Protein AF-A0A0N0JYW5-F1 (afdb_monomer)

Sequence (102 aa):
MPGRGPTKERAKPAHDQRGAARPCPEYGPGFVRIDGSSFCVRAGGSVRVDFGKSSRSGYGSSAGALVQLEGRGESALGPVRTVVRMRGQVDRGLESGSYSFR

Structure (mmCIF, N/CA/C/O backbone):
data_AF-A0A0N0JYW5-F1
#
_entry.id   AF-A0A0N0JYW5-F1
#
loop_
_atom_site.group_PDB
_atom_site.id
_atom_site.type_symbol
_atom_site.label_atom_id
_atom_site.label_alt_id
_atom_site.label_comp_id
_atom_site.label_asym_id
_atom_site.label_entity_id
_atom_site.label_seq_id
_atom_site.pdbx_PDB_ins_code
_atom_site.Cartn_x
_atom_site.Cartn_y
_atom_site.Cartn_z
_atom_site.occupancy
_atom_site.B_iso_or_equiv
_atom_site.auth_seq_id
_atom_site.auth_comp_id
_atom_site.auth_asym_id
_atom_site.auth_atom_id
_atom_site.pdbx_PDB_model_num
ATOM 1 N N . MET A 1 1 ? 24.889 34.297 -9.007 1.00 43.72 1 MET A N 1
ATOM 2 C CA . MET A 1 1 ? 24.606 33.197 -8.058 1.00 43.72 1 MET A CA 1
ATOM 3 C C . MET A 1 1 ? 23.651 32.217 -8.730 1.00 43.72 1 MET A C 1
ATOM 5 O O . MET A 1 1 ? 22.594 32.670 -9.154 1.00 43.72 1 MET A O 1
ATOM 9 N N . PRO A 1 2 ? 24.029 30.944 -8.937 1.00 47.38 2 PRO A N 1
ATOM 10 C CA . PRO A 1 2 ? 23.233 29.998 -9.718 1.00 47.38 2 PRO A CA 1
ATOM 11 C C . PRO A 1 2 ? 21.956 29.568 -8.979 1.00 47.38 2 PRO A C 1
ATOM 13 O O . PRO A 1 2 ? 21.925 29.481 -7.752 1.00 47.38 2 PRO A O 1
ATOM 16 N N . GLY A 1 3 ? 20.893 29.392 -9.765 1.00 45.59 3 GLY A N 1
ATOM 17 C CA . GLY A 1 3 ? 19.494 29.442 -9.350 1.00 45.59 3 GLY A CA 1
ATOM 18 C C . GLY A 1 3 ? 18.974 28.205 -8.619 1.00 45.59 3 GLY A C 1
ATOM 19 O O . GLY A 1 3 ? 19.377 27.073 -8.882 1.00 45.59 3 GLY A O 1
ATOM 20 N N . ARG A 1 4 ? 18.017 28.443 -7.715 1.00 61.28 4 ARG A N 1
ATOM 21 C CA . ARG A 1 4 ? 17.191 27.400 -7.097 1.00 61.28 4 ARG A CA 1
ATOM 22 C C . ARG A 1 4 ? 16.281 26.801 -8.172 1.00 61.28 4 ARG A C 1
ATOM 24 O O . ARG A 1 4 ? 15.416 27.497 -8.695 1.00 61.28 4 ARG A O 1
ATOM 31 N N . GLY A 1 5 ? 16.484 25.527 -8.504 1.00 55.28 5 GLY A N 1
ATOM 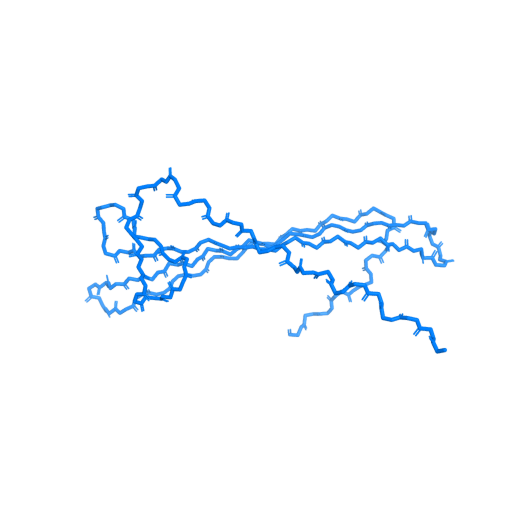32 C CA . GLY A 1 5 ? 15.539 24.766 -9.323 1.00 55.28 5 GLY A CA 1
ATOM 33 C C . GLY A 1 5 ? 14.191 24.602 -8.604 1.00 55.28 5 GLY A C 1
ATOM 34 O O . GLY A 1 5 ? 14.155 24.653 -7.372 1.00 55.28 5 GLY A O 1
ATOM 35 N N . PRO A 1 6 ? 13.079 24.422 -9.339 1.00 52.50 6 PRO A N 1
ATOM 36 C CA . PRO A 1 6 ? 11.754 24.335 -8.741 1.0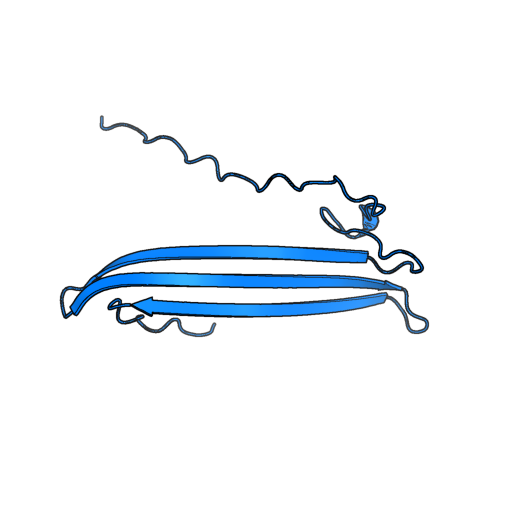0 52.50 6 PRO A CA 1
ATOM 37 C C . PRO A 1 6 ? 11.665 23.107 -7.835 1.00 52.50 6 PRO A C 1
ATOM 39 O O . PRO A 1 6 ? 11.938 21.980 -8.259 1.00 52.50 6 PRO A O 1
ATOM 42 N N . THR A 1 7 ? 11.269 23.330 -6.581 1.00 59.81 7 THR A N 1
ATOM 43 C CA . THR A 1 7 ? 10.874 22.273 -5.652 1.00 59.81 7 THR A CA 1
ATOM 44 C C . THR A 1 7 ? 9.786 21.465 -6.346 1.00 59.81 7 THR A C 1
ATOM 46 O O . THR A 1 7 ? 8.687 21.969 -6.559 1.00 59.81 7 THR A O 1
ATOM 49 N N . LYS A 1 8 ? 10.100 20.235 -6.774 1.00 51.59 8 LYS A N 1
ATOM 50 C CA . LYS A 1 8 ? 9.096 19.306 -7.294 1.00 51.59 8 LYS A CA 1
ATOM 51 C C . LYS A 1 8 ? 8.114 19.047 -6.160 1.00 51.59 8 LYS A C 1
ATOM 53 O O . LYS A 1 8 ? 8.391 18.232 -5.282 1.00 51.59 8 LYS A O 1
ATOM 58 N N . GLU A 1 9 ? 7.012 19.790 -6.158 1.00 56.31 9 GLU A N 1
ATOM 59 C CA . GLU A 1 9 ? 5.870 19.563 -5.290 1.00 56.31 9 GLU A CA 1
ATOM 60 C C . GLU A 1 9 ? 5.464 18.110 -5.502 1.00 56.31 9 GLU A C 1
ATOM 62 O O . GLU A 1 9 ? 5.040 17.703 -6.585 1.00 56.31 9 GLU A O 1
ATOM 67 N N . ARG A 1 10 ? 5.772 17.279 -4.505 1.00 62.97 10 ARG A N 1
ATOM 68 C CA . ARG A 1 10 ? 5.564 15.840 -4.561 1.00 62.97 10 ARG A CA 1
ATOM 69 C C . ARG A 1 10 ? 4.076 15.639 -4.787 1.00 62.97 10 ARG A C 1
ATOM 71 O O . ARG A 1 10 ? 3.304 15.861 -3.859 1.00 62.97 10 ARG A O 1
ATOM 78 N N . ALA A 1 11 ? 3.698 15.258 -6.008 1.00 56.19 11 ALA A N 1
ATOM 79 C CA . ALA A 1 11 ? 2.316 15.004 -6.376 1.00 56.19 11 ALA A CA 1
ATOM 80 C C . ALA A 1 11 ? 1.748 13.988 -5.384 1.00 56.19 11 ALA A C 1
ATOM 82 O O . ALA A 1 11 ? 2.085 12.802 -5.398 1.00 56.19 11 ALA A O 1
ATOM 83 N N . LYS A 1 12 ? 0.969 14.498 -4.435 1.00 57.31 12 LYS A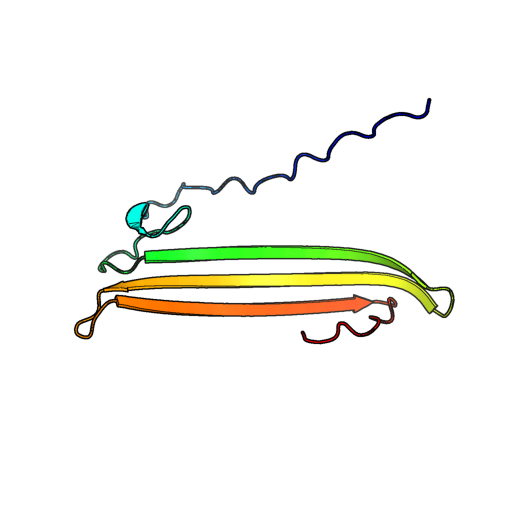 N 1
ATOM 84 C CA . LYS A 1 12 ? 0.285 13.692 -3.442 1.00 57.31 12 LYS A CA 1
ATOM 85 C C . LYS A 1 12 ? -0.833 13.016 -4.233 1.00 57.31 12 LYS A C 1
ATOM 87 O O . LYS A 1 12 ? -1.623 13.743 -4.835 1.00 57.31 12 LYS A O 1
ATOM 92 N N . PRO A 1 13 ? -0.870 11.676 -4.333 1.00 52.91 13 PRO A N 1
ATOM 93 C CA . PRO A 1 13 ? -1.922 11.017 -5.091 1.00 52.91 13 PRO A CA 1
ATOM 94 C C . PRO A 1 13 ? -3.267 11.490 -4.540 1.00 52.91 13 PRO A C 1
ATOM 96 O O . PRO A 1 13 ? -3.505 11.404 -3.332 1.00 52.91 13 PRO A O 1
ATOM 99 N N . ALA A 1 14 ? -4.096 12.066 -5.414 1.00 55.00 14 ALA A N 1
ATOM 100 C CA . ALA A 1 14 ? -5.453 12.445 -5.069 1.00 55.00 14 ALA A CA 1
ATOM 101 C C . ALA A 1 14 ? -6.170 11.155 -4.676 1.00 55.00 14 ALA A C 1
ATOM 103 O O . ALA A 1 14 ? -6.314 10.242 -5.488 1.00 55.00 14 ALA A O 1
ATOM 104 N N . HIS A 1 15 ? -6.510 11.035 -3.396 1.00 56.28 15 HIS A N 1
ATOM 105 C CA . HIS A 1 15 ? -7.261 9.895 -2.907 1.00 56.28 15 HIS A CA 1
ATOM 106 C C . HIS A 1 15 ? -8.671 10.037 -3.475 1.00 56.28 15 HIS A C 1
ATOM 108 O O . HIS A 1 15 ? -9.451 10.865 -3.006 1.00 56.28 15 HIS A O 1
ATOM 114 N N . ASP A 1 16 ? -8.942 9.314 -4.557 1.00 51.25 16 ASP A N 1
ATOM 115 C CA . ASP A 1 16 ? -10.243 9.299 -5.200 1.00 51.25 16 ASP A CA 1
ATOM 116 C C . ASP A 1 16 ? -11.242 8.642 -4.233 1.00 51.25 16 ASP A C 1
ATOM 118 O O . ASP A 1 16 ? -11.221 7.437 -3.997 1.00 51.25 16 ASP A O 1
ATOM 122 N N . GLN A 1 17 ? -12.055 9.474 -3.579 1.00 56.75 17 GLN A N 1
ATOM 123 C CA . GLN A 1 17 ? -13.075 9.051 -2.618 1.00 56.75 17 GLN A CA 1
ATOM 124 C C . GLN A 1 17 ? -14.362 8.559 -3.310 1.00 56.75 17 GLN A C 1
ATOM 126 O O . GLN A 1 17 ? -15.398 8.452 -2.655 1.00 56.75 17 GLN A O 1
ATOM 131 N N . ARG A 1 18 ? -14.361 8.278 -4.625 1.00 49.78 18 ARG A N 1
ATOM 132 C CA . ARG A 1 18 ? -15.593 8.016 -5.402 1.00 49.78 18 ARG A CA 1
ATOM 133 C C . ARG A 1 18 ? -16.160 6.603 -5.231 1.00 49.78 18 ARG A C 1
ATOM 135 O O . ARG A 1 18 ? -16.730 6.044 -6.161 1.00 49.78 18 ARG A O 1
ATOM 142 N N . GLY A 1 19 ? -16.051 6.029 -4.036 1.00 50.81 19 GLY A N 1
ATOM 143 C CA . GLY A 1 19 ? -16.562 4.695 -3.739 1.00 50.81 19 GLY A CA 1
ATOM 144 C C . GLY A 1 19 ? -16.928 4.518 -2.273 1.00 50.81 19 GLY A C 1
ATOM 145 O O . GLY A 1 19 ? -16.255 3.769 -1.585 1.00 50.81 19 GLY A O 1
ATOM 146 N N . ALA A 1 20 ? -17.947 5.250 -1.810 1.00 54.69 20 ALA A N 1
ATOM 147 C CA . ALA A 1 20 ? -18.911 4.912 -0.746 1.00 54.69 20 ALA A CA 1
ATOM 148 C C . ALA A 1 20 ? -18.459 4.184 0.550 1.00 54.69 20 ALA A C 1
ATOM 150 O O . ALA A 1 20 ? -19.311 3.689 1.278 1.00 54.69 20 ALA A O 1
ATOM 151 N N . ALA A 1 21 ? -17.176 4.136 0.904 1.00 64.81 21 ALA A N 1
ATOM 152 C CA . ALA A 1 21 ? -16.719 3.566 2.167 1.00 64.81 21 ALA A CA 1
ATOM 153 C C . ALA A 1 21 ? -16.675 4.658 3.244 1.00 64.81 21 ALA A C 1
ATOM 155 O O . ALA A 1 21 ? -16.074 5.718 3.050 1.00 64.81 21 ALA A O 1
ATOM 156 N N . ARG A 1 22 ? -17.313 4.419 4.399 1.00 75.94 22 ARG A N 1
ATOM 157 C CA . ARG A 1 22 ? -17.310 5.382 5.512 1.00 75.94 22 ARG A CA 1
ATOM 158 C C . ARG A 1 22 ? -15.873 5.574 6.023 1.00 75.94 22 ARG A C 1
ATOM 160 O O . ARG A 1 22 ? -15.272 4.592 6.464 1.00 75.94 22 ARG A O 1
ATOM 167 N N . PRO A 1 23 ? -15.304 6.792 6.001 1.00 79.19 23 PRO A N 1
ATOM 168 C CA . PRO A 1 23 ? -13.949 7.016 6.495 1.00 79.19 23 PRO A CA 1
ATOM 169 C C . PRO A 1 23 ? -13.862 6.747 8.007 1.00 79.19 23 PRO A C 1
ATOM 171 O O . PRO A 1 23 ? -14.817 7.001 8.745 1.00 79.19 23 PRO A O 1
ATOM 174 N N . CYS A 1 24 ? -12.714 6.249 8.475 1.00 84.06 24 CYS A N 1
ATOM 175 C CA . CYS A 1 24 ? -12.412 6.050 9.896 1.00 84.06 24 CYS A CA 1
ATOM 176 C C . CYS A 1 24 ? -11.315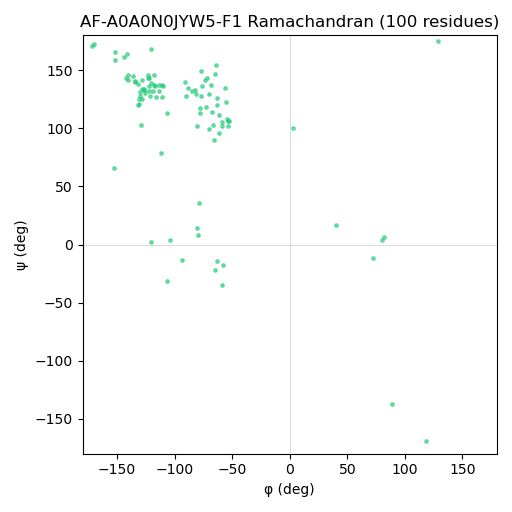 7.024 10.362 1.00 84.06 24 CYS A C 1
ATOM 178 O O . CYS A 1 24 ? -10.152 6.626 10.479 1.00 84.06 24 CYS A O 1
ATOM 180 N N . PRO A 1 25 ? -11.642 8.301 10.634 1.00 78.38 25 PRO A N 1
ATOM 181 C CA . PRO A 1 25 ? -10.649 9.279 11.081 1.00 78.38 25 PRO A CA 1
ATOM 182 C C . PRO A 1 25 ? -10.050 8.940 12.457 1.00 78.38 25 PRO A C 1
ATOM 184 O O . PRO A 1 25 ? -8.931 9.355 12.740 1.00 78.38 25 PRO A O 1
ATOM 187 N N . GLU A 1 26 ? -10.749 8.140 13.270 1.00 80.44 26 GLU A N 1
ATOM 188 C CA . GLU A 1 26 ? -10.328 7.675 14.604 1.00 80.44 26 GLU A CA 1
ATOM 189 C C . GLU A 1 26 ? -9.008 6.887 14.572 1.00 80.44 26 GLU A C 1
ATOM 191 O O . GLU A 1 26 ? -8.183 7.005 15.475 1.00 80.44 26 GLU A O 1
ATOM 196 N N . TYR A 1 27 ? -8.772 6.113 13.507 1.00 80.75 27 TYR A N 1
ATOM 197 C CA . TYR A 1 27 ? -7.545 5.324 13.341 1.00 80.75 27 TYR A CA 1
ATOM 198 C C . TYR A 1 27 ? -6.456 6.052 12.545 1.00 80.75 27 TYR A C 1
ATOM 200 O O . TYR A 1 27 ? -5.295 5.630 12.556 1.00 80.75 27 TYR A O 1
ATOM 208 N N . GLY A 1 28 ? -6.822 7.146 11.877 1.00 79.69 28 GLY A N 1
ATOM 209 C CA . GLY A 1 28 ? -5.926 8.006 11.118 1.00 79.69 28 GLY A CA 1
ATOM 210 C C . GLY A 1 28 ? -6.396 8.284 9.684 1.00 79.69 28 GLY A C 1
ATOM 211 O O . GLY A 1 28 ? -7.384 7.729 9.201 1.00 79.69 28 GLY A O 1
ATOM 212 N N . PRO A 1 29 ? -5.673 9.150 8.956 1.00 79.94 29 PRO A N 1
ATOM 213 C CA . PRO A 1 29 ? -6.032 9.529 7.595 1.00 79.94 29 PRO A CA 1
ATOM 214 C C . PRO A 1 29 ? -5.872 8.359 6.610 1.00 79.94 29 PRO A C 1
ATOM 216 O O . PRO A 1 29 ? -4.864 7.648 6.622 1.00 79.94 29 PRO A O 1
ATOM 219 N N . GLY A 1 30 ? -6.846 8.200 5.710 1.00 81.31 30 GLY A N 1
ATOM 220 C CA . GLY A 1 30 ? -6.843 7.165 4.666 1.00 81.31 30 GLY A CA 1
ATOM 221 C C . GLY A 1 30 ? -7.312 5.784 5.130 1.00 81.31 30 GLY A C 1
ATOM 222 O O . GLY A 1 30 ? -7.211 4.832 4.361 1.00 81.31 30 GLY A O 1
ATOM 223 N N . PHE A 1 31 ? -7.804 5.667 6.367 1.00 84.88 31 PHE A N 1
ATOM 224 C CA . PHE A 1 31 ? -8.533 4.487 6.813 1.00 84.88 31 PHE A CA 1
ATOM 225 C C . PHE A 1 31 ? -9.996 4.572 6.380 1.00 84.88 31 PHE A C 1
ATOM 227 O O . PHE A 1 31 ? -10.661 5.590 6.584 1.00 84.88 31 PHE A O 1
ATOM 234 N N . VAL A 1 32 ? -10.501 3.480 5.820 1.00 88.25 32 VAL A N 1
ATOM 235 C CA . VAL A 1 32 ? -11.897 3.302 5.426 1.00 88.25 32 VAL A CA 1
ATOM 236 C C . VAL A 1 32 ? -12.482 2.098 6.141 1.00 88.25 32 VAL A C 1
ATOM 238 O O . VAL A 1 32 ? -11.793 1.105 6.373 1.00 88.25 32 VAL A O 1
ATOM 241 N N . ARG A 1 33 ? -13.751 2.193 6.519 1.00 85.75 33 ARG A N 1
ATOM 242 C CA . ARG A 1 33 ? -14.477 1.107 7.170 1.00 85.75 33 ARG A CA 1
ATOM 243 C C . ARG A 1 33 ? -14.858 0.056 6.145 1.00 85.75 33 ARG A C 1
ATOM 245 O O . ARG A 1 33 ? -15.344 0.406 5.071 1.00 85.75 33 ARG A O 1
ATOM 252 N N . ILE A 1 34 ? -14.672 -1.210 6.494 1.00 83.94 34 ILE A N 1
ATOM 253 C CA . ILE A 1 34 ? -15.204 -2.322 5.713 1.00 83.94 34 ILE A CA 1
ATOM 254 C C . ILE A 1 34 ? -16.701 -2.434 6.004 1.00 83.94 34 ILE A C 1
ATOM 256 O O . ILE A 1 34 ? -17.105 -2.516 7.166 1.00 83.94 34 ILE A O 1
ATOM 260 N N . ASP A 1 35 ? -17.518 -2.455 4.955 1.00 75.19 35 ASP A N 1
ATOM 261 C CA . ASP A 1 35 ? -18.963 -2.633 5.084 1.00 75.19 35 ASP A CA 1
ATOM 262 C C . ASP A 1 35 ? -19.303 -3.929 5.837 1.00 75.19 35 ASP A C 1
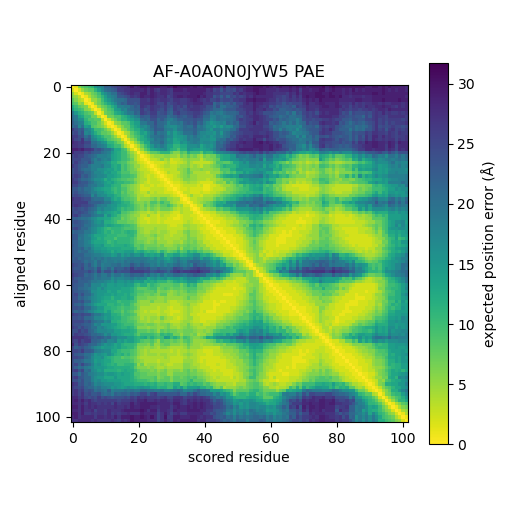ATOM 264 O O . ASP A 1 35 ? -18.697 -4.977 5.612 1.00 75.19 35 ASP A O 1
ATOM 268 N N . GLY A 1 36 ? -20.238 -3.843 6.784 1.00 73.94 36 GLY A N 1
ATOM 269 C CA . GLY A 1 36 ? -20.597 -4.963 7.660 1.00 73.94 36 GLY A CA 1
ATOM 270 C C . GLY A 1 36 ? -19.655 -5.226 8.847 1.00 73.94 36 GLY A C 1
ATOM 271 O O . GLY A 1 36 ? -19.896 -6.176 9.588 1.00 73.94 36 GLY A O 1
ATOM 272 N N . SER A 1 37 ? -18.618 -4.408 9.086 1.00 71.94 37 SER A N 1
ATOM 273 C CA . SER A 1 37 ? -17.767 -4.530 10.285 1.00 71.94 37 SER A CA 1
ATOM 274 C C . SER A 1 37 ? -17.285 -3.180 10.838 1.00 71.94 37 SER A C 1
ATOM 276 O O . SER A 1 37 ? -17.275 -2.164 10.146 1.00 71.94 37 SER A O 1
ATOM 278 N N . SER A 1 38 ? -16.851 -3.152 12.102 1.00 77.31 38 SER A N 1
ATOM 279 C CA . SER A 1 38 ? -16.132 -2.006 12.691 1.00 77.31 38 SER A CA 1
ATOM 280 C C . SER A 1 38 ? -14.645 -1.979 12.306 1.00 77.31 38 SER A C 1
ATOM 282 O O . SER A 1 38 ? -13.880 -1.174 12.834 1.00 77.31 38 SER A O 1
ATOM 284 N N . PHE A 1 39 ? -14.221 -2.851 11.385 1.00 84.31 39 PHE A N 1
ATOM 285 C CA . PHE A 1 39 ? -12.834 -2.970 10.968 1.00 84.31 39 PHE A CA 1
ATOM 286 C C . PHE A 1 39 ? -12.493 -1.892 9.937 1.00 84.31 39 PHE A C 1
ATOM 288 O O . PHE A 1 39 ? -13.195 -1.709 8.940 1.00 84.31 39 PHE A O 1
ATOM 295 N N . CYS A 1 40 ? -11.399 -1.178 10.171 1.00 88.69 40 CYS A N 1
ATOM 296 C CA . CYS A 1 40 ? -10.935 -0.092 9.325 1.00 88.69 40 CYS A CA 1
ATOM 297 C C . CYS A 1 40 ? -9.615 -0.464 8.655 1.00 88.69 40 CYS A C 1
ATOM 299 O O . CYS A 1 40 ? -8.671 -0.910 9.307 1.00 88.69 40 CYS A O 1
ATOM 301 N N . VAL A 1 41 ? -9.529 -0.241 7.347 1.00 89.38 41 VAL A N 1
ATOM 302 C CA . VAL A 1 41 ? -8.365 -0.583 6.528 1.00 89.38 41 VAL A CA 1
ATOM 303 C C . VAL A 1 41 ? -7.802 0.625 5.806 1.00 89.38 41 VAL A C 1
ATOM 305 O O . VAL A 1 41 ? -8.533 1.511 5.376 1.00 89.38 41 VAL A O 1
ATOM 308 N N . ARG A 1 42 ? -6.486 0.643 5.640 1.00 89.88 42 ARG A N 1
ATOM 309 C CA . ARG A 1 42 ? -5.743 1.615 4.851 1.00 89.88 42 ARG A CA 1
ATOM 310 C C . ARG A 1 42 ? -4.838 0.877 3.880 1.00 89.88 42 ARG A C 1
ATOM 312 O O . ARG A 1 42 ? -4.093 -0.016 4.276 1.00 89.88 42 ARG A O 1
ATOM 319 N N . ALA A 1 43 ? -4.846 1.313 2.627 1.00 90.69 43 ALA A N 1
ATOM 320 C CA . ALA A 1 43 ? -3.885 0.889 1.622 1.00 90.69 43 ALA A CA 1
ATOM 321 C C . ALA A 1 43 ? -2.952 2.049 1.268 1.00 90.69 43 ALA A C 1
ATOM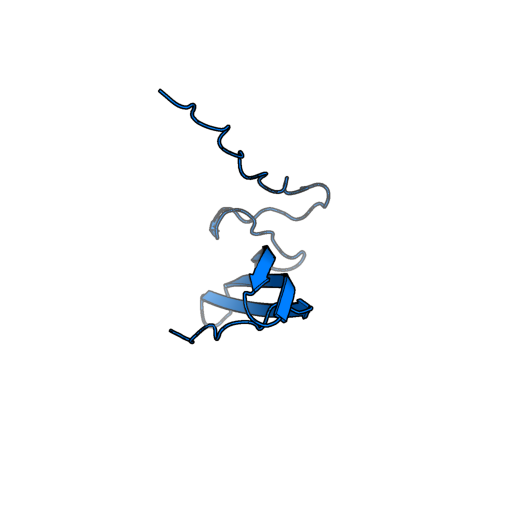 323 O O . ALA A 1 43 ? -3.375 3.197 1.126 1.00 90.69 43 ALA A O 1
ATOM 324 N N . GLY A 1 44 ? -1.666 1.755 1.137 1.00 89.25 44 GLY A N 1
ATOM 325 C CA . GLY A 1 44 ? -0.654 2.720 0.745 1.00 89.25 44 GLY A CA 1
ATOM 326 C C . GLY A 1 44 ? 0.497 2.043 0.025 1.00 89.25 44 GLY A C 1
ATOM 327 O O . GLY A 1 44 ? 0.657 0.828 0.062 1.00 89.25 44 GLY A O 1
ATOM 328 N N . GLY A 1 45 ? 1.324 2.835 -0.635 1.00 90.12 45 GLY A N 1
ATOM 329 C CA . GLY A 1 45 ? 2.485 2.309 -1.325 1.00 90.12 45 GLY A CA 1
ATOM 330 C C . GLY A 1 45 ? 3.413 3.406 -1.797 1.00 90.12 45 GLY A C 1
ATOM 331 O O . GLY A 1 45 ? 3.104 4.597 -1.708 1.00 90.12 45 GLY A O 1
ATOM 332 N N . SER A 1 46 ? 4.569 2.992 -2.290 1.00 88.62 46 SER A N 1
ATOM 333 C CA . SER A 1 46 ? 5.531 3.871 -2.933 1.00 88.62 46 SER A CA 1
ATOM 334 C C . SER A 1 46 ? 6.180 3.160 -4.108 1.00 88.62 46 SER A C 1
ATOM 336 O O . SER A 1 46 ? 6.462 1.968 -4.056 1.00 88.62 46 SER A O 1
ATOM 338 N N . VAL A 1 47 ? 6.431 3.916 -5.170 1.00 91.00 47 VAL A N 1
ATOM 339 C CA . VAL A 1 47 ? 7.207 3.460 -6.322 1.00 91.00 47 VAL A CA 1
ATOM 340 C C . VAL A 1 47 ? 8.484 4.280 -6.364 1.00 91.00 47 VAL A C 1
ATOM 342 O O . VAL A 1 47 ? 8.466 5.490 -6.119 1.00 91.00 47 VAL A O 1
ATOM 345 N N . ARG A 1 48 ? 9.598 3.612 -6.638 1.00 87.38 48 ARG A N 1
ATOM 346 C CA . ARG A 1 48 ? 10.912 4.215 -6.803 1.00 87.38 48 ARG A CA 1
ATOM 347 C C . ARG A 1 48 ? 11.484 3.760 -8.134 1.00 87.38 48 ARG A C 1
ATOM 349 O O . ARG A 1 48 ? 11.428 2.579 -8.447 1.00 87.38 48 ARG A O 1
ATOM 356 N N . VAL A 1 49 ? 12.018 4.697 -8.904 1.00 88.25 49 VAL A N 1
ATOM 357 C CA . VAL A 1 49 ? 12.710 4.393 -10.153 1.00 88.25 49 VAL A CA 1
ATOM 358 C C . VAL A 1 49 ? 14.031 5.141 -10.133 1.00 88.25 49 VAL A C 1
ATOM 360 O O . VAL A 1 49 ? 14.038 6.356 -9.930 1.00 88.25 49 VAL A O 1
ATOM 363 N N . ASP A 1 50 ? 15.128 4.422 -10.326 1.00 84.56 50 ASP A N 1
ATOM 364 C CA . ASP A 1 50 ? 16.467 4.984 -10.399 1.00 84.56 50 ASP A CA 1
ATOM 365 C C . ASP A 1 50 ? 17.074 4.642 -11.772 1.00 84.56 50 ASP A C 1
ATOM 367 O O . ASP A 1 50 ? 16.921 3.541 -12.299 1.00 84.56 50 ASP A O 1
ATOM 371 N N . PHE A 1 51 ? 17.762 5.609 -12.375 1.00 84.25 51 PHE A N 1
ATOM 372 C CA . PHE A 1 51 ? 18.504 5.439 -13.623 1.00 84.25 51 PHE A CA 1
ATOM 373 C C . PHE A 1 51 ? 19.932 5.906 -13.383 1.00 84.25 51 PHE A C 1
ATOM 375 O O . PHE A 1 51 ? 20.146 6.968 -12.796 1.00 84.25 51 PHE A O 1
ATOM 382 N N . GLY A 1 52 ? 20.912 5.126 -13.825 1.00 78.31 52 GLY A N 1
ATOM 383 C CA . GLY A 1 52 ? 22.311 5.415 -13.543 1.00 78.31 52 GLY A CA 1
ATOM 384 C C . GLY A 1 52 ? 23.249 4.894 -14.616 1.00 78.31 52 GLY A C 1
ATOM 385 O O . GLY A 1 52 ? 22.918 3.989 -15.379 1.00 78.31 52 GLY A O 1
ATOM 386 N N . LYS A 1 53 ? 24.441 5.486 -14.669 1.00 71.31 53 LYS A N 1
ATOM 387 C CA . LYS A 1 53 ? 25.552 5.013 -15.492 1.00 71.31 53 LYS A CA 1
ATOM 388 C C . LYS A 1 53 ? 26.586 4.376 -14.568 1.00 71.31 53 LYS A C 1
ATOM 390 O O . LYS A 1 53 ? 2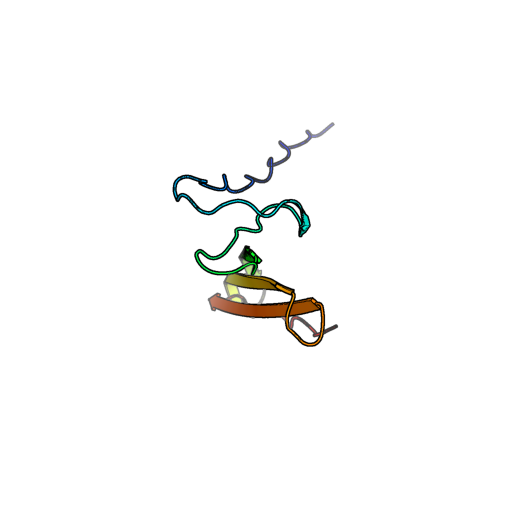7.178 5.069 -13.746 1.00 71.31 53 LYS A O 1
ATOM 395 N N . SER A 1 54 ? 26.777 3.068 -14.682 1.00 66.12 54 SER A N 1
ATOM 396 C CA . SER A 1 54 ? 27.846 2.333 -14.011 1.00 66.12 54 SER A CA 1
ATOM 397 C C . SER A 1 54 ? 29.121 2.415 -14.844 1.00 66.12 54 SER A C 1
ATOM 399 O O . SER A 1 54 ? 29.112 2.137 -16.044 1.00 66.12 54 SER A O 1
ATOM 401 N N . SER A 1 55 ? 30.242 2.743 -14.200 1.00 63.44 55 SER A N 1
ATOM 402 C CA . SER A 1 55 ? 31.560 2.770 -14.847 1.00 63.44 55 SER A CA 1
ATOM 403 C C . SER A 1 55 ? 32.019 1.395 -15.353 1.00 63.44 55 SER A C 1
ATOM 405 O O . SER A 1 55 ? 32.967 1.339 -16.128 1.00 63.44 55 SER A O 1
ATOM 407 N N . ARG A 1 56 ? 31.373 0.295 -14.929 1.00 66.12 56 ARG A N 1
ATOM 408 C CA . ARG A 1 56 ? 31.718 -1.080 -15.335 1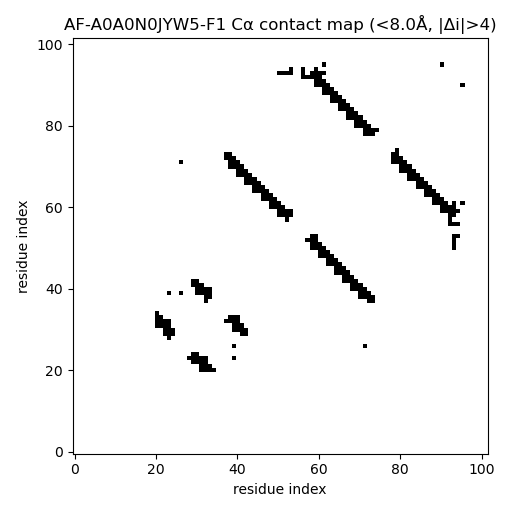.00 66.12 56 ARG A CA 1
ATOM 409 C C . ARG A 1 56 ? 30.733 -1.726 -16.317 1.00 66.12 56 ARG A C 1
ATOM 411 O O . ARG A 1 56 ? 31.178 -2.527 -17.127 1.00 66.12 56 ARG A O 1
ATOM 418 N N . SER A 1 57 ? 29.435 -1.397 -16.276 1.00 61.06 57 SER A N 1
ATOM 419 C CA . SER A 1 57 ? 28.403 -2.063 -17.108 1.00 61.06 57 SER A CA 1
ATOM 420 C C . SER A 1 57 ? 27.620 -1.138 -18.051 1.00 61.06 57 SER A C 1
ATOM 422 O O . SER A 1 57 ? 26.740 -1.606 -18.770 1.00 61.06 57 SER A O 1
ATOM 424 N N . GLY A 1 58 ? 27.932 0.163 -18.100 1.00 70.81 58 GLY A N 1
ATOM 425 C CA . GLY A 1 58 ? 27.243 1.112 -18.980 1.00 70.81 58 GLY A CA 1
ATOM 426 C C . GLY A 1 58 ? 26.011 1.745 -18.326 1.00 70.81 58 GLY A C 1
ATOM 427 O O . GLY A 1 58 ? 26.078 2.182 -17.182 1.00 70.81 58 GLY A O 1
ATOM 428 N N . TYR A 1 59 ? 24.901 1.876 -19.057 1.00 75.44 59 TYR A N 1
ATOM 429 C CA . TYR A 1 59 ? 23.655 2.453 -18.531 1.00 75.44 59 TYR A CA 1
ATOM 430 C C . TYR A 1 59 ? 22.751 1.371 -17.940 1.00 75.44 59 TYR A C 1
ATOM 432 O O . TYR A 1 59 ? 22.590 0.301 -18.523 1.00 75.44 59 TYR A O 1
ATOM 440 N N . GLY A 1 60 ? 22.122 1.679 -16.809 1.00 81.31 60 GLY A N 1
ATOM 441 C CA . GLY A 1 60 ? 21.207 0.788 -16.118 1.00 81.31 60 GLY A CA 1
ATOM 442 C C . GLY A 1 60 ? 20.003 1.512 -15.528 1.00 81.31 60 GLY A C 1
ATOM 443 O O . GLY A 1 60 ? 19.986 2.736 -15.373 1.00 81.31 60 GLY A O 1
ATOM 444 N N . SER A 1 61 ? 18.989 0.730 -15.182 1.00 81.69 61 SER A N 1
ATOM 445 C CA . SER A 1 61 ? 17.778 1.206 -14.516 1.00 81.69 61 SER A CA 1
ATOM 446 C C . SER A 1 61 ? 17.310 0.212 -13.462 1.00 81.69 61 SER A C 1
ATOM 448 O O . SER A 1 61 ? 17.456 -0.996 -13.650 1.00 81.69 61 SER A O 1
ATOM 450 N N . SER A 1 62 ? 16.746 0.721 -12.372 1.00 84.31 62 SER A N 1
ATOM 451 C CA . SER A 1 62 ? 16.055 -0.066 -11.359 1.00 84.31 62 SER A CA 1
ATOM 452 C C . SER A 1 62 ? 14.674 0.522 -11.097 1.00 84.31 62 SER A C 1
ATOM 454 O O . SER A 1 62 ? 14.467 1.736 -11.111 1.00 84.31 62 SER A O 1
ATOM 456 N N . ALA A 1 63 ? 13.699 -0.353 -10.888 1.00 88.94 63 ALA A N 1
ATOM 457 C CA . ALA A 1 63 ? 12.340 0.016 -10.536 1.00 88.94 63 ALA A CA 1
ATOM 458 C C . ALA A 1 63 ? 11.894 -0.836 -9.350 1.00 88.94 63 ALA A C 1
ATOM 460 O O . ALA A 1 63 ? 11.863 -2.060 -9.430 1.00 88.94 63 ALA A O 1
ATOM 461 N N . GLY A 1 64 ? 11.554 -0.183 -8.245 1.00 90.12 64 GLY A N 1
ATOM 462 C CA . GLY A 1 64 ? 11.047 -0.800 -7.030 1.00 90.12 64 GLY A CA 1
ATOM 463 C C . GLY A 1 64 ? 9.636 -0.327 -6.702 1.00 90.12 64 GLY A C 1
ATOM 464 O O . GLY A 1 64 ? 9.289 0.835 -6.908 1.00 90.12 64 GLY A O 1
ATOM 465 N N . ALA A 1 65 ? 8.828 -1.216 -6.139 1.00 91.00 65 ALA A N 1
ATOM 466 C CA . ALA A 1 65 ? 7.508 -0.908 -5.615 1.00 91.00 65 ALA A CA 1
ATOM 467 C C . ALA A 1 65 ? 7.346 -1.489 -4.207 1.00 91.00 65 ALA A C 1
ATOM 469 O O . ALA A 1 65 ? 7.744 -2.621 -3.933 1.00 91.00 65 ALA A O 1
ATOM 470 N N . LEU A 1 66 ? 6.740 -0.708 -3.319 1.00 91.81 66 LEU A N 1
ATOM 471 C CA . LEU A 1 66 ? 6.296 -1.106 -1.991 1.00 91.81 66 LEU A CA 1
ATOM 472 C C . LEU A 1 66 ? 4.782 -0.927 -1.923 1.00 91.81 66 LEU A C 1
ATOM 474 O O . LEU A 1 66 ? 4.270 0.143 -2.246 1.00 91.81 66 LEU A O 1
ATOM 478 N N . VAL A 1 67 ? 4.088 -1.940 -1.422 1.00 93.50 67 VAL A N 1
ATOM 479 C CA . VAL A 1 67 ? 2.668 -1.882 -1.079 1.00 93.50 67 VAL A CA 1
ATOM 480 C C . VAL A 1 67 ? 2.517 -2.242 0.395 1.00 93.50 67 VAL A C 1
ATOM 482 O O . VAL A 1 67 ? 3.163 -3.163 0.894 1.00 93.50 67 VAL A O 1
ATOM 485 N N . GLN A 1 68 ? 1.687 -1.494 1.109 1.00 92.19 68 GLN A N 1
ATOM 486 C CA . GLN A 1 68 ? 1.339 -1.717 2.502 1.00 92.19 68 GLN A CA 1
ATOM 487 C C . GLN A 1 68 ? -0.183 -1.683 2.657 1.00 92.19 68 GLN A C 1
ATOM 489 O O . GLN A 1 68 ? -0.842 -0.745 2.214 1.00 92.19 68 GLN A O 1
ATOM 494 N N . LEU A 1 69 ? -0.714 -2.690 3.338 1.00 91.06 69 LEU A N 1
ATOM 495 C CA . LEU A 1 69 ? -2.091 -2.756 3.801 1.00 91.06 69 LEU A CA 1
ATOM 496 C C . LEU A 1 69 ? -2.067 -2.782 5.328 1.00 91.06 69 LEU A C 1
ATOM 498 O O . LEU A 1 69 ? -1.367 -3.600 5.921 1.00 91.06 69 LEU A O 1
ATOM 502 N N . GLU A 1 70 ? -2.803 -1.884 5.964 1.00 90.00 70 GLU A N 1
ATOM 503 C CA . GLU A 1 70 ? -2.958 -1.832 7.415 1.00 90.00 70 GLU A CA 1
ATOM 504 C C . GLU A 1 70 ? -4.438 -1.971 7.769 1.00 90.00 70 GLU A C 1
ATOM 506 O O . GLU A 1 70 ? -5.264 -1.234 7.247 1.00 90.00 70 GLU A O 1
ATOM 511 N N . GLY A 1 71 ? -4.767 -2.907 8.653 1.00 89.38 71 GLY A N 1
ATOM 512 C CA . GLY A 1 71 ? -6.099 -3.108 9.214 1.00 89.38 71 GLY A CA 1
ATOM 513 C C . GLY A 1 71 ? -6.087 -2.882 10.721 1.00 89.38 71 GLY A C 1
ATOM 514 O O . GLY A 1 71 ? -5.164 -3.326 11.406 1.00 89.38 71 GLY A O 1
ATOM 515 N N . ARG A 1 72 ? -7.089 -2.177 11.240 1.00 88.56 72 ARG A N 1
ATOM 516 C CA . ARG A 1 72 ? -7.300 -1.941 12.671 1.00 88.56 72 ARG A CA 1
ATOM 517 C C . ARG A 1 72 ? -8.765 -2.162 13.018 1.00 88.56 72 ARG A C 1
ATOM 519 O O . ARG A 1 72 ? -9.638 -1.733 12.272 1.00 88.56 72 ARG A O 1
ATOM 526 N N . GLY A 1 73 ? -9.032 -2.778 14.159 1.00 84.75 73 GLY A N 1
ATOM 527 C CA . GLY A 1 73 ? -10.390 -2.918 14.675 1.00 84.75 73 GLY A CA 1
ATOM 528 C C . GLY A 1 73 ? -10.414 -3.478 16.089 1.00 84.75 73 GLY A C 1
ATOM 529 O O . GLY A 1 73 ? -9.389 -3.920 16.609 1.00 84.75 73 GLY A O 1
ATOM 530 N N . GLU A 1 74 ? -11.586 -3.457 16.712 1.00 81.12 74 GLU A N 1
ATOM 531 C CA . GLU A 1 74 ? -11.817 -4.115 17.997 1.00 81.12 74 GLU A CA 1
ATOM 532 C C . GLU A 1 74 ? -12.237 -5.569 17.777 1.00 81.12 74 GLU A C 1
ATOM 534 O O . GLU A 1 74 ? -13.056 -5.876 16.913 1.00 81.12 74 GLU A O 1
ATOM 539 N N . SER A 1 75 ? -11.644 -6.483 18.535 1.00 77.00 75 SER A N 1
ATOM 540 C CA . SER A 1 75 ? -12.017 -7.897 18.581 1.00 77.00 75 SER A CA 1
ATOM 541 C C . SER A 1 75 ? -12.428 -8.270 20.003 1.00 77.00 75 SER A C 1
ATOM 543 O O . SER A 1 75 ? -12.160 -7.531 20.947 1.00 77.00 75 SER A O 1
ATOM 545 N N . ALA A 1 76 ? -13.031 -9.447 20.187 1.00 76.38 76 ALA A N 1
ATOM 546 C CA . ALA A 1 76 ? -13.481 -9.921 21.503 1.00 76.38 76 ALA A CA 1
ATOM 547 C C . ALA A 1 76 ? -12.360 -10.022 22.563 1.00 76.38 76 ALA A C 1
ATOM 549 O O . ALA A 1 76 ? -12.641 -10.087 23.754 1.00 76.38 76 ALA A O 1
ATOM 550 N N . LEU A 1 77 ? -11.094 -10.032 22.131 1.00 78.62 77 LEU A N 1
ATOM 551 C CA . LEU A 1 77 ? -9.904 -10.108 22.984 1.00 78.62 77 LEU A CA 1
ATOM 552 C C . LEU A 1 77 ? -9.175 -8.758 23.134 1.00 78.62 77 LEU A C 1
ATOM 554 O O . LEU A 1 77 ? -8.117 -8.707 23.755 1.00 78.62 77 LEU A O 1
ATOM 558 N N . GLY A 1 78 ? -9.712 -7.675 22.561 1.00 83.81 78 GLY A N 1
ATOM 559 C CA . GLY A 1 78 ? -9.107 -6.342 22.569 1.00 83.81 78 GLY A CA 1
ATOM 560 C C . GLY A 1 78 ? -8.779 -5.798 21.170 1.00 83.81 78 GLY A C 1
ATOM 561 O O . GLY A 1 78 ? -9.229 -6.344 20.157 1.00 83.81 78 GLY A O 1
ATOM 562 N N . PRO A 1 79 ? -8.020 -4.691 21.089 1.00 84.75 79 PRO A N 1
ATOM 563 C CA . PRO A 1 79 ? -7.692 -4.039 19.826 1.00 84.75 79 PRO A CA 1
ATOM 564 C C . PRO A 1 79 ? -6.725 -4.886 18.988 1.00 84.75 79 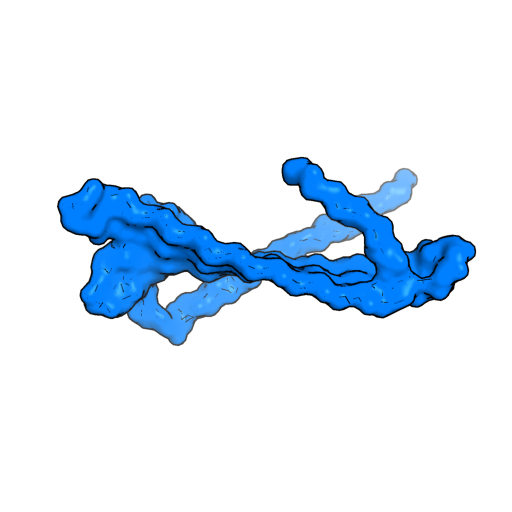PRO A C 1
ATOM 566 O O . PRO A 1 79 ? -5.659 -5.287 19.453 1.00 84.75 79 PRO A O 1
ATOM 569 N N . VAL A 1 80 ? -7.069 -5.109 17.719 1.00 88.69 80 VAL A N 1
ATOM 570 C CA . VAL A 1 80 ? -6.252 -5.851 16.751 1.00 88.69 80 VAL A CA 1
ATOM 571 C C . VAL A 1 80 ? -5.702 -4.903 15.694 1.00 88.69 80 VAL A C 1
ATOM 573 O O . VAL A 1 80 ? -6.408 -4.048 15.155 1.00 88.69 80 VAL A O 1
ATOM 576 N N . ARG A 1 81 ? -4.418 -5.085 15.375 1.00 90.00 81 ARG A N 1
ATOM 577 C CA . ARG A 1 81 ? -3.716 -4.390 14.297 1.00 90.00 81 ARG A CA 1
ATOM 578 C C . ARG A 1 81 ? -3.020 -5.404 13.399 1.00 90.00 81 ARG A C 1
ATOM 580 O O . ARG A 1 81 ? -2.188 -6.178 13.862 1.00 90.00 81 ARG A O 1
ATOM 587 N N . THR A 1 82 ? -3.302 -5.340 12.107 1.00 89.12 82 THR A N 1
ATOM 588 C CA . THR A 1 82 ? -2.715 -6.215 11.090 1.00 89.12 82 THR A CA 1
ATOM 589 C C . THR A 1 82 ? -2.012 -5.364 10.046 1.00 89.12 82 THR A C 1
ATOM 591 O O . THR A 1 82 ? -2.574 -4.387 9.561 1.00 89.12 82 THR A O 1
ATOM 594 N N . VAL A 1 83 ? -0.776 -5.714 9.692 1.00 91.50 83 VAL A N 1
ATOM 595 C CA . VAL A 1 83 ? -0.003 -4.996 8.672 1.00 91.50 83 VAL A CA 1
ATOM 596 C C . VAL A 1 83 ? 0.565 -6.004 7.682 1.00 91.50 83 VAL A C 1
ATOM 598 O O . VAL A 1 83 ? 1.343 -6.874 8.062 1.00 91.50 83 VAL A O 1
ATOM 601 N N . VAL A 1 84 ? 0.212 -5.862 6.408 1.00 93.56 84 VAL A N 1
ATOM 602 C CA . VAL A 1 84 ? 0.755 -6.652 5.298 1.00 93.56 84 VAL A CA 1
ATOM 603 C C . VAL A 1 84 ? 1.612 -5.737 4.439 1.00 93.56 84 VAL A C 1
ATOM 605 O O . VAL A 1 84 ? 1.174 -4.665 4.027 1.00 93.56 84 VAL A O 1
ATOM 608 N N . ARG A 1 85 ? 2.857 -6.137 4.178 1.00 92.62 85 ARG A N 1
ATOM 609 C CA . ARG A 1 85 ? 3.799 -5.379 3.348 1.00 92.62 85 ARG A CA 1
ATOM 610 C C . ARG A 1 85 ? 4.320 -6.270 2.239 1.00 92.62 85 ARG A C 1
ATOM 612 O O . ARG A 1 85 ? 4.813 -7.358 2.510 1.00 92.62 85 ARG A O 1
ATOM 619 N N . MET A 1 86 ? 4.263 -5.775 1.014 1.00 92.81 86 MET A N 1
ATOM 620 C CA . MET A 1 86 ? 4.864 -6.417 -0.146 1.00 92.81 86 MET A CA 1
ATOM 621 C C . MET A 1 86 ? 5.844 -5.464 -0.806 1.00 92.81 86 MET A C 1
ATOM 623 O O . MET A 1 86 ? 5.622 -4.254 -0.852 1.00 92.81 86 MET A O 1
ATOM 627 N N . ARG A 1 87 ? 6.947 -6.017 -1.302 1.00 91.69 87 ARG A N 1
ATOM 628 C CA . ARG A 1 87 ? 7.963 -5.274 -2.040 1.00 91.69 87 ARG A CA 1
ATOM 629 C C . ARG A 1 87 ? 8.366 -6.056 -3.280 1.00 91.69 87 ARG A C 1
ATOM 631 O O . ARG A 1 87 ? 8.505 -7.273 -3.205 1.00 91.69 87 ARG A O 1
ATOM 638 N N . GLY A 1 88 ? 8.579 -5.355 -4.380 1.00 89.88 88 GLY A N 1
ATOM 639 C CA . GLY A 1 88 ? 9.120 -5.907 -5.616 1.00 89.88 88 GLY A CA 1
ATOM 640 C C . GLY A 1 88 ? 10.160 -4.958 -6.187 1.00 89.88 88 GLY A C 1
ATOM 641 O O . GLY A 1 88 ? 10.024 -3.745 -6.037 1.00 89.88 88 GLY A O 1
ATOM 642 N N . GLN A 1 89 ? 11.199 -5.500 -6.809 1.00 86.94 89 GLN A N 1
ATOM 643 C CA . GLN A 1 89 ? 12.226 -4.723 -7.492 1.00 86.94 89 GLN A CA 1
ATOM 644 C C . GLN A 1 89 ? 12.621 -5.435 -8.785 1.00 86.94 89 GLN A C 1
ATOM 646 O O . GLN A 1 89 ? 12.675 -6.663 -8.825 1.00 86.94 89 GLN A O 1
ATOM 651 N N . VAL A 1 90 ? 12.858 -4.653 -9.833 1.00 84.50 90 VAL A N 1
ATOM 652 C CA . VAL A 1 90 ? 13.346 -5.110 -11.130 1.00 84.50 90 VAL A CA 1
ATOM 653 C C . VAL A 1 90 ? 14.531 -4.240 -11.523 1.00 84.50 90 VAL A C 1
ATOM 655 O O . VAL A 1 90 ? 14.414 -3.016 -11.559 1.00 84.50 90 VAL A O 1
ATOM 658 N N . ASP A 1 91 ? 15.645 -4.877 -11.865 1.00 83.56 91 ASP A N 1
ATOM 659 C CA . ASP A 1 91 ? 16.877 -4.219 -12.288 1.00 83.56 91 ASP A CA 1
ATOM 660 C C . ASP A 1 91 ? 17.221 -4.629 -13.726 1.00 83.56 91 ASP A C 1
ATOM 662 O O . ASP A 1 91 ? 17.113 -5.795 -14.110 1.00 83.56 91 ASP A O 1
ATOM 666 N N . ARG A 1 92 ? 17.638 -3.663 -14.549 1.00 73.81 92 ARG A N 1
ATOM 667 C CA . ARG A 1 92 ? 18.170 -3.886 -15.901 1.00 73.81 92 ARG A CA 1
ATOM 668 C C . ARG A 1 92 ? 19.489 -3.153 -16.060 1.00 73.81 92 ARG A C 1
ATOM 670 O O . ARG A 1 92 ? 19.499 -1.935 -16.223 1.00 73.81 92 ARG A O 1
ATOM 677 N N . GLY A 1 93 ? 20.596 -3.892 -16.001 1.00 67.00 93 GLY A N 1
ATOM 678 C CA . GLY A 1 93 ? 21.953 -3.383 -16.256 1.00 67.00 93 GLY A CA 1
ATOM 679 C C . GLY A 1 93 ? 22.532 -2.475 -15.166 1.00 67.00 93 GLY A C 1
ATOM 680 O O . GLY A 1 93 ? 23.732 -2.207 -15.174 1.00 67.00 93 GLY A O 1
ATOM 681 N N . LEU A 1 94 ? 21.708 -2.036 -14.209 1.00 64.25 94 LEU A N 1
ATOM 682 C CA . LEU A 1 94 ? 22.161 -1.444 -12.960 1.00 64.25 94 LEU A CA 1
ATOM 683 C C . LEU A 1 94 ? 22.523 -2.628 -12.063 1.00 64.25 94 LEU A C 1
ATOM 685 O O . LEU A 1 94 ? 21.631 -3.320 -11.582 1.00 64.25 94 LEU A O 1
ATOM 689 N N . GLU A 1 95 ? 23.813 -2.934 -11.917 1.00 61.78 95 GLU A N 1
ATOM 690 C CA . GLU A 1 95 ? 24.259 -3.868 -10.881 1.00 61.78 95 GLU A CA 1
ATOM 691 C C . GLU A 1 95 ? 23.787 -3.260 -9.560 1.00 61.78 95 GLU A C 1
ATOM 693 O O . GLU A 1 95 ? 24.299 -2.227 -9.125 1.00 61.78 95 GLU A O 1
ATOM 698 N N . SER A 1 96 ? 22.694 -3.800 -9.017 1.00 56.44 96 SER A N 1
ATOM 699 C CA . SER A 1 96 ? 22.045 -3.296 -7.820 1.00 56.44 96 SER A CA 1
ATOM 700 C C . SER A 1 96 ? 23.021 -3.502 -6.672 1.00 56.44 96 SER A C 1
ATOM 702 O O . SER A 1 96 ? 23.056 -4.568 -6.056 1.00 56.44 96 SER A O 1
ATOM 704 N N . GLY A 1 97 ? 23.870 -2.502 -6.439 1.00 50.47 97 GLY A N 1
ATOM 705 C CA . GLY A 1 97 ? 24.770 -2.451 -5.305 1.00 50.47 97 GLY A CA 1
ATOM 706 C C . GLY A 1 97 ? 23.945 -2.668 -4.047 1.00 50.47 97 GLY A C 1
ATOM 707 O O . GLY A 1 97 ? 23.147 -1.813 -3.673 1.00 50.47 97 GLY A O 1
ATOM 708 N N . SER A 1 98 ? 24.096 -3.866 -3.484 1.00 52.62 98 SER A N 1
ATOM 709 C CA . SER A 1 98 ? 23.706 -4.312 -2.150 1.00 52.62 98 SER A CA 1
ATOM 710 C C . SER A 1 98 ? 22.976 -3.257 -1.310 1.00 52.62 98 SER A C 1
ATOM 712 O O . SER A 1 98 ? 23.617 -2.417 -0.673 1.00 52.62 98 SER A O 1
ATOM 714 N N . TYR A 1 99 ? 21.645 -3.335 -1.230 1.00 49.50 99 TYR A N 1
ATOM 715 C CA . TYR A 1 99 ? 20.957 -2.716 -0.101 1.00 49.50 99 TYR A CA 1
ATOM 716 C C . TYR A 1 99 ? 21.146 -3.662 1.101 1.00 49.50 99 TYR A C 1
ATOM 718 O O . TYR A 1 99 ? 20.697 -4.810 1.095 1.00 49.50 99 TYR A O 1
ATOM 726 N N . SER A 1 100 ? 21.899 -3.208 2.106 1.00 53.03 100 SER A N 1
ATOM 727 C CA . SER A 1 100 ? 22.037 -3.907 3.380 1.00 53.03 100 SER A CA 1
ATOM 728 C C . SER A 1 100 ? 20.755 -3.745 4.196 1.00 53.03 100 SER A C 1
ATOM 730 O O . SER A 1 100 ? 20.099 -2.702 4.186 1.00 53.03 100 SER A O 1
ATOM 732 N N . PHE A 1 101 ? 20.377 -4.817 4.882 1.00 41.72 101 PHE A N 1
ATOM 733 C CA . PHE A 1 101 ? 19.287 -4.826 5.845 1.00 41.72 101 PHE A CA 1
ATOM 734 C C . PHE A 1 101 ? 19.797 -4.189 7.146 1.00 41.72 101 PHE A C 1
ATOM 736 O O . PHE A 1 101 ? 20.744 -4.697 7.747 1.00 41.72 101 PHE A O 1
ATOM 743 N N . ARG A 1 102 ? 19.202 -3.068 7.557 1.00 40.34 102 ARG A N 1
ATOM 744 C CA . ARG A 1 102 ? 19.304 -2.518 8.911 1.00 40.34 102 ARG A CA 1
ATOM 745 C C . ARG A 1 102 ? 17.912 -2.148 9.392 1.00 40.34 102 ARG A C 1
ATOM 747 O O . ARG A 1 102 ? 17.148 -1.597 8.567 1.00 40.34 102 ARG A O 1
#

Radius of gyration: 20.0 Å; Cα contacts (8 Å, |Δi|>4): 161; chains: 1; bounding box: 52×43×42 Å

Mean predicted aligned error: 13.09 Å

Solvent-accessible surface area (backbone atoms only — not comparable to full-atom values): 6499 Å² total; per-residue (Å²): 132,91,77,87,74,82,79,77,74,75,83,68,79,80,79,80,74,90,66,91,51,55,70,31,69,92,86,34,91,71,24,29,34,43,88,97,51,84,39,26,37,29,76,50,69,51,76,47,73,50,74,48,74,45,98,88,66,43,67,18,32,36,42,35,40,38,41,37,40,39,37,40,32,79,49,102,92,44,81,46,78,48,77,50,76,50,77,50,74,50,70,49,61,38,80,77,74,76,83,77,92,127

Foldseek 3Di:
DDDDDDDPPPPDPDPPPPDDFDADPVVHPQWTDDPPDQKTKHKDKDKDKDWDQDPVQGTKIKIKMKIKMWMWDADPVGIDIDIDIDMDMDIDSPPPPDDDDD

pLDDT: mean 74.59, std 15.33, range [40.34, 93.56]

Nearest PDB structures (foldseek):
  6yft-assembly1_AA  TM=4.979E-01  e=9.881E-02  Wenzhou levi-like virus 1
  8jyw-assembly1_A  TM=5.448E-01  e=8.832E-01  Trichoplax adhaerens
  2n8x-assembly1_A  TM=5.019E-01  e=7.359E-01  Pseudomonas aeruginosa PAO1

Secondary structure (DSSP, 8-state):
------------------S-PPB-TTT-TT-EEPTTSS-EEEEEEEEEEEEEEETTTEEEEEEEEEEEEEEEEEETTEEEEEEEEEEEEEEEBS--------